Protein AF-A0A2D7IT44-F1 (afdb_monomer_lite)

Foldseek 3Di:
DPPDPPPPDPVVVVVVCVVVVVVVVVVVVVVVVVVVVLVVVCVPDPLLSVLLVLLVVLLCVLCVVVVVVLVVLLVVLVVCLVVLVLVVNVVSLVVLLVSLVVCLVVLVVSLVVVLVVLVVPPDDPVSSVSNNVSNVVSSVCSSVVSNVSSVVSSVVSVVPPDPVSVVVVVPDDPDD

Secondary structure (DSSP, 8-state):
--SS-----HHHHHHHHHHHHHHHHHHHHHHHHHHHHHHHHHHH-HHHHHHHHHHHHHHHHHHHHHHHHHHHHHHHHHHHHHHT-HHHHHHHHHHHHHHHHHHHHHHHHHHHHHHHHGGGS---HHHHHHHHHHHHHHHHHHHHHHHHHHHHHHHHHHHT--HHHHHHHTTS----

Radius of gyration: 22.36 Å; chains: 1; bounding box: 60×49×57 Å

pLDDT: mean 75.86, std 12.39, range [39.53, 93.12]

Sequence (176 aa):
MFLSKVHFKKDTLFELARIALPMVVSQGTFAVMIFTDRYFMSQIDSVHMAAALGGGVAAFFSFCFFTGLLSYANALTAQYLGAGELAKCSKVVTQGIVITIMCSPFLVIITYFVSGIFENVGHDPIQVELEKTYYIVLMLGVVITLTKTCLSSYFAGIEKIPRSQRKKLQVSPPNN

Structure (mmCIF, N/CA/C/O backbone):
data_AF-A0A2D7IT44-F1
#
_entry.id   AF-A0A2D7IT44-F1
#
loop_
_atom_site.group_PDB
_atom_site.id
_atom_site.type_symbol
_atom_site.label_atom_id
_atom_site.label_alt_id
_atom_site.label_comp_id
_atom_site.label_asym_id
_atom_site.label_entity_id
_atom_site.label_seq_id
_atom_site.pdbx_PDB_ins_code
_atom_site.Cartn_x
_atom_site.Cartn_y
_atom_site.Cartn_z
_atom_site.occupancy
_atom_site.B_iso_or_equiv
_atom_site.auth_seq_id
_atom_site.auth_comp_id
_atom_site.auth_asym_id
_atom_site.auth_atom_id
_atom_site.pdbx_PDB_model_num
ATOM 1 N N . MET A 1 1 ? -22.967 31.077 9.580 1.00 45.38 1 MET A N 1
ATOM 2 C CA . MET A 1 1 ? -23.393 30.524 10.887 1.00 45.38 1 MET A CA 1
ATOM 3 C C . MET A 1 1 ? -22.938 29.059 11.034 1.00 45.38 1 MET A C 1
ATOM 5 O O . MET A 1 1 ? -23.770 28.187 11.193 1.00 45.38 1 MET A O 1
ATOM 9 N N . PHE A 1 2 ? -21.629 28.765 10.948 1.00 46.41 2 PHE A N 1
ATOM 10 C CA . PHE A 1 2 ? -21.077 27.399 11.138 1.00 46.41 2 PHE A CA 1
ATOM 11 C C . PHE A 1 2 ? -19.654 27.367 11.750 1.00 46.41 2 PHE A C 1
ATOM 13 O O . PHE A 1 2 ? -19.115 26.295 11.989 1.00 46.41 2 PHE A O 1
ATOM 20 N N . LEU A 1 3 ? -19.047 28.523 12.060 1.00 51.56 3 LEU A N 1
ATOM 21 C CA . LEU A 1 3 ? -17.627 28.632 12.447 1.00 51.56 3 LEU A CA 1
ATOM 22 C C . LEU A 1 3 ? -17.398 29.228 13.853 1.00 51.56 3 LEU A C 1
ATOM 24 O O . LEU A 1 3 ? -16.418 29.926 14.069 1.00 51.56 3 LEU A O 1
ATOM 28 N N . SER A 1 4 ? -18.293 29.000 14.824 1.00 49.69 4 SER A N 1
ATOM 29 C CA . SER A 1 4 ? -18.199 29.655 16.153 1.00 49.69 4 SER A CA 1
ATOM 30 C C . SER A 1 4 ? -18.131 28.694 17.355 1.00 49.69 4 SER A C 1
ATOM 32 O O . SER A 1 4 ? -18.279 29.109 18.499 1.00 49.69 4 SER A O 1
ATOM 34 N N . LYS A 1 5 ? -17.874 27.394 17.146 1.00 52.91 5 LYS A N 1
ATOM 35 C CA . LYS A 1 5 ? -17.778 26.423 18.260 1.00 52.91 5 LYS A CA 1
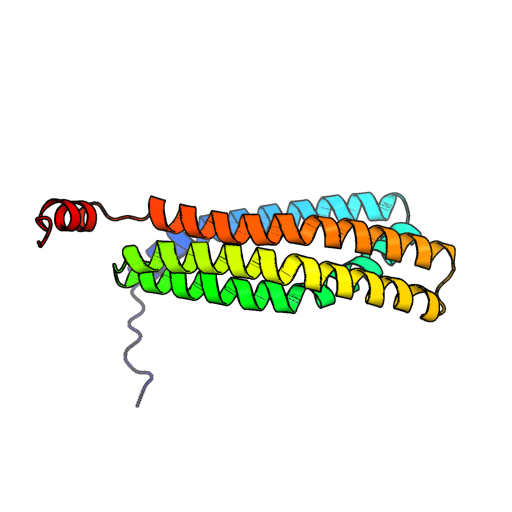ATOM 36 C C . LYS A 1 5 ? -16.572 25.480 18.210 1.00 52.91 5 LYS A C 1
ATOM 38 O O . LYS A 1 5 ? -16.645 24.372 18.726 1.00 52.91 5 LYS A O 1
ATOM 43 N N . VAL A 1 6 ? -15.434 25.920 17.675 1.00 61.56 6 VAL A N 1
ATOM 44 C CA . VAL A 1 6 ? -14.171 25.185 17.864 1.00 61.56 6 VAL A CA 1
ATOM 45 C C . VAL A 1 6 ? -13.464 25.736 19.105 1.00 61.56 6 VAL A C 1
ATOM 47 O O . VAL A 1 6 ? -12.571 26.571 19.015 1.00 61.56 6 VAL A O 1
ATOM 50 N N . HIS A 1 7 ? -13.894 25.300 20.292 1.00 59.66 7 HIS A N 1
ATOM 51 C CA . HIS A 1 7 ? -13.119 25.512 21.517 1.00 59.66 7 HIS A CA 1
ATOM 52 C C . HIS A 1 7 ? -11.949 24.519 21.521 1.00 59.66 7 HIS A C 1
ATOM 54 O O . HIS A 1 7 ? -12.070 23.403 22.023 1.00 59.66 7 HIS A O 1
ATOM 60 N N . PHE A 1 8 ? -10.821 24.911 20.926 1.00 60.03 8 PHE A N 1
ATOM 61 C CA . PHE A 1 8 ? -9.568 24.157 20.982 1.00 60.03 8 PHE A CA 1
ATOM 62 C C . PHE A 1 8 ? -9.032 24.177 22.424 1.00 60.03 8 PHE A C 1
ATOM 64 O O . PHE A 1 8 ? -8.340 25.106 22.841 1.00 60.03 8 PHE A O 1
ATOM 71 N N . LYS A 1 9 ? -9.382 23.167 23.229 1.00 72.94 9 LYS A N 1
ATOM 72 C CA . LYS A 1 9 ? -8.755 22.953 24.539 1.00 72.94 9 LYS A CA 1
ATOM 73 C C . LYS A 1 9 ? -7.324 22.460 24.321 1.00 72.94 9 LYS A C 1
ATOM 75 O O . LYS A 1 9 ? -7.098 21.527 23.552 1.00 72.94 9 LYS A O 1
ATOM 80 N N . LYS A 1 10 ? -6.359 23.066 25.023 1.00 72.69 10 LYS A N 1
ATOM 81 C CA . LYS A 1 10 ? -4.944 22.642 25.009 1.00 72.69 10 LYS A CA 1
ATOM 82 C C . LYS A 1 10 ? -4.788 21.157 25.367 1.00 72.69 10 LYS A C 1
ATOM 84 O O . LYS A 1 10 ? -3.923 20.490 24.811 1.00 72.69 10 LYS A O 1
ATOM 89 N N . ASP A 1 11 ? -5.686 20.638 26.202 1.00 76.25 11 ASP A N 1
ATOM 90 C CA . ASP A 1 11 ? -5.749 19.223 26.580 1.00 76.25 11 ASP A CA 1
ATOM 91 C C . ASP A 1 11 ? -6.017 18.311 25.374 1.00 76.25 11 ASP A C 1
ATOM 93 O O . ASP A 1 11 ? -5.333 17.308 25.193 1.00 76.25 11 ASP A O 1
ATOM 97 N N . THR A 1 12 ? -6.938 18.700 24.484 1.00 79.94 12 THR A N 1
ATOM 98 C CA . THR A 1 12 ? -7.246 17.952 23.256 1.00 79.94 12 THR A CA 1
ATOM 99 C C . THR A 1 12 ? -6.071 17.963 22.281 1.00 79.94 12 THR A C 1
ATOM 101 O O . THR A 1 12 ? -5.809 16.953 21.638 1.00 79.94 12 THR A O 1
ATOM 104 N N . LEU A 1 13 ? -5.323 19.070 22.190 1.00 84.38 13 LEU A N 1
ATOM 105 C CA . LEU A 1 13 ? -4.097 19.133 21.380 1.00 84.38 13 LEU A CA 1
ATOM 106 C C . LEU A 1 13 ? -3.010 18.204 21.917 1.00 84.38 13 LEU A C 1
ATOM 108 O O . LEU A 1 13 ? -2.372 17.506 21.134 1.00 84.38 13 LEU A O 1
ATOM 112 N N . PHE A 1 14 ? -2.814 18.173 23.236 1.00 86.50 14 PHE A N 1
ATOM 113 C CA . PHE A 1 14 ? -1.843 17.284 23.872 1.00 86.50 14 PHE A CA 1
ATOM 114 C C . PHE A 1 14 ? -2.218 15.808 23.712 1.00 86.50 14 PHE A C 1
ATOM 116 O O . PHE A 1 14 ? -1.353 14.975 23.442 1.00 86.50 14 PHE A O 1
ATOM 123 N N . GLU A 1 15 ? -3.503 15.478 23.831 1.00 81.12 15 GLU A N 1
ATOM 124 C CA . GLU A 1 15 ? -4.010 14.124 23.615 1.00 81.12 15 GLU A CA 1
ATOM 125 C C . GLU A 1 15 ? -3.855 13.691 22.148 1.00 81.12 15 GLU A C 1
ATOM 127 O O . GLU A 1 15 ? -3.374 12.590 21.870 1.00 81.12 15 GLU A O 1
ATOM 132 N N . LEU A 1 16 ? -4.146 14.590 21.201 1.00 84.69 16 LEU A N 1
ATOM 133 C CA . LEU A 1 16 ? -3.944 14.351 19.773 1.00 84.69 16 LEU A CA 1
ATOM 134 C C . LEU A 1 16 ? -2.457 14.172 19.439 1.00 84.69 16 LEU A C 1
ATOM 136 O O . LEU A 1 16 ? -2.096 13.230 18.738 1.00 84.69 16 LEU A O 1
ATOM 140 N N . ALA A 1 17 ? -1.585 15.024 19.989 1.00 86.69 17 ALA A N 1
ATOM 141 C CA . ALA A 1 17 ? -0.138 14.930 19.817 1.00 86.69 17 ALA A CA 1
ATOM 142 C C . ALA A 1 17 ? 0.416 13.612 20.372 1.00 86.69 17 ALA A C 1
ATOM 144 O O . ALA A 1 17 ? 1.272 12.994 19.744 1.00 86.69 17 ALA A O 1
ATOM 145 N N . ARG A 1 18 ? -0.114 13.128 21.503 1.00 86.88 18 ARG A N 1
ATOM 146 C CA . ARG A 1 18 ? 0.274 11.842 22.099 1.00 86.88 18 ARG A CA 1
ATOM 147 C C . ARG A 1 18 ? -0.054 10.645 21.201 1.00 86.88 18 ARG A C 1
ATOM 149 O O . ARG A 1 18 ? 0.691 9.670 21.211 1.00 86.88 18 ARG A O 1
ATOM 156 N N . ILE A 1 19 ? -1.138 10.714 20.426 1.00 85.25 19 ILE A N 1
ATOM 157 C CA . ILE A 1 19 ? -1.533 9.663 19.472 1.00 85.25 19 ILE A CA 1
ATOM 158 C C . ILE A 1 19 ? -0.800 9.830 18.131 1.00 85.25 19 ILE A C 1
ATOM 160 O O . ILE A 1 19 ? -0.417 8.842 17.508 1.00 85.25 19 ILE A O 1
ATOM 164 N N . ALA A 1 20 ? -0.580 11.069 17.688 1.00 86.19 20 ALA A N 1
ATOM 165 C CA . ALA A 1 20 ? 0.052 11.372 16.408 1.00 86.19 20 ALA A CA 1
ATOM 166 C C . ALA A 1 20 ? 1.574 11.156 16.422 1.00 86.19 20 ALA A C 1
ATOM 168 O O . ALA A 1 20 ? 2.116 10.663 15.439 1.00 86.19 20 ALA A O 1
ATOM 169 N N . LEU A 1 21 ? 2.267 11.460 17.526 1.00 88.81 21 LEU A N 1
ATOM 170 C CA . LEU A 1 21 ? 3.723 11.297 17.656 1.00 88.81 21 LEU A CA 1
ATOM 171 C C . LEU A 1 21 ? 4.241 9.910 17.240 1.00 88.81 21 LEU A C 1
ATOM 173 O O . LEU A 1 21 ? 5.119 9.854 16.379 1.00 88.81 21 LEU A O 1
ATOM 177 N N . PRO A 1 22 ? 3.719 8.786 17.770 1.00 88.38 22 PRO A N 1
ATOM 178 C CA . PRO A 1 22 ? 4.188 7.465 17.356 1.00 88.38 22 PRO A CA 1
ATOM 179 C C . PRO A 1 22 ? 3.895 7.170 15.877 1.00 88.38 22 PRO A C 1
ATOM 181 O O . PRO A 1 22 ? 4.693 6.506 15.218 1.00 88.38 22 PRO A O 1
ATOM 184 N N . MET A 1 23 ? 2.796 7.701 15.326 1.00 87.12 23 MET A N 1
ATOM 185 C CA . MET A 1 23 ? 2.475 7.562 13.902 1.00 87.12 23 MET A CA 1
ATOM 186 C C . MET A 1 23 ? 3.472 8.333 13.023 1.00 87.12 23 MET A C 1
ATOM 188 O O . MET A 1 23 ? 3.940 7.796 12.022 1.00 87.12 23 MET A O 1
ATOM 192 N N . VAL A 1 24 ? 3.838 9.559 13.415 1.00 90.38 24 VAL A N 1
ATOM 193 C CA . VAL A 1 24 ? 4.824 10.390 12.705 1.00 90.38 24 VAL A CA 1
ATOM 194 C C . VAL A 1 24 ? 6.195 9.726 12.713 1.00 90.38 24 VAL A C 1
ATOM 196 O O . VAL A 1 24 ? 6.822 9.628 11.663 1.00 90.38 24 VAL A O 1
ATOM 199 N N . VAL A 1 25 ? 6.642 9.220 13.866 1.00 93.00 25 VAL A N 1
ATOM 200 C CA . VAL A 1 25 ? 7.921 8.500 13.965 1.00 93.00 25 VAL A CA 1
ATOM 201 C C . VAL A 1 25 ? 7.904 7.260 13.071 1.00 93.00 25 VAL A C 1
ATOM 203 O O . VAL A 1 25 ? 8.828 7.069 12.288 1.00 93.00 25 VAL A O 1
ATOM 206 N N . SER A 1 26 ? 6.831 6.464 13.114 1.00 88.31 26 SER A N 1
ATOM 207 C CA . SER A 1 26 ? 6.697 5.263 12.281 1.00 88.31 26 SER A CA 1
ATOM 208 C C . SER A 1 26 ? 6.759 5.569 10.779 1.00 88.31 26 SER A C 1
ATOM 210 O O . SER A 1 26 ? 7.498 4.896 10.058 1.00 88.31 26 SER A O 1
ATOM 212 N N . GLN A 1 27 ? 6.041 6.593 10.305 1.00 88.00 27 GLN A N 1
ATOM 213 C CA . GLN A 1 27 ? 6.079 6.988 8.892 1.00 88.00 27 GLN A CA 1
ATOM 214 C C . GLN A 1 27 ? 7.414 7.634 8.502 1.00 88.00 27 GLN A C 1
ATOM 216 O O . GLN A 1 27 ? 7.904 7.420 7.395 1.00 88.00 27 GLN A O 1
ATOM 221 N N . GLY A 1 28 ? 8.045 8.368 9.422 1.00 91.31 28 GLY A N 1
ATOM 222 C CA . GLY A 1 28 ? 9.380 8.929 9.233 1.00 91.31 28 GLY A CA 1
ATOM 223 C C . GLY A 1 28 ? 10.439 7.845 9.038 1.00 91.31 28 GLY A C 1
ATOM 224 O O . GLY A 1 28 ? 11.210 7.906 8.085 1.00 91.31 28 GLY A O 1
ATOM 225 N N . THR A 1 29 ? 10.444 6.805 9.876 1.00 93.12 29 THR A N 1
ATOM 226 C CA . THR A 1 29 ? 11.355 5.660 9.716 1.00 93.12 29 THR A CA 1
ATOM 227 C C . THR A 1 29 ? 11.125 4.931 8.392 1.00 93.12 29 THR A C 1
ATOM 229 O O . THR A 1 29 ? 12.091 4.560 7.727 1.00 93.12 29 THR A O 1
ATOM 232 N N . PHE A 1 30 ? 9.866 4.760 7.977 1.00 87.25 30 PHE A N 1
ATOM 233 C CA . PHE A 1 30 ? 9.545 4.164 6.679 1.00 87.25 30 PHE A CA 1
ATOM 234 C C . PHE A 1 30 ? 10.088 5.001 5.509 1.00 87.25 30 PHE A C 1
ATOM 236 O O . PHE A 1 30 ? 10.690 4.453 4.588 1.00 87.25 30 PHE A O 1
ATOM 243 N N . ALA A 1 31 ? 9.959 6.329 5.570 1.00 88.62 31 ALA A N 1
ATOM 244 C CA . ALA A 1 31 ? 10.520 7.222 4.559 1.00 88.62 31 ALA A CA 1
ATOM 245 C C . ALA A 1 31 ? 12.056 7.145 4.499 1.00 88.62 31 ALA A C 1
ATOM 247 O O . ALA A 1 31 ? 12.618 7.060 3.408 1.00 88.62 31 ALA A O 1
ATOM 248 N N . VAL A 1 32 ? 12.734 7.120 5.654 1.00 93.12 32 VAL A N 1
ATOM 249 C CA . VAL A 1 32 ? 14.200 6.982 5.725 1.00 93.12 32 VAL A CA 1
ATOM 250 C C . VAL A 1 32 ? 14.660 5.652 5.126 1.00 93.12 32 VAL A C 1
ATOM 252 O O . VAL A 1 32 ? 15.611 5.643 4.355 1.00 93.12 32 VAL A O 1
ATOM 255 N N . MET A 1 33 ? 13.963 4.546 5.406 1.00 92.12 33 MET A N 1
ATOM 256 C CA . MET A 1 33 ? 14.264 3.230 4.827 1.00 92.12 33 MET A CA 1
ATOM 257 C C . MET A 1 33 ? 14.250 3.262 3.294 1.00 92.12 33 MET A C 1
ATOM 259 O O . MET A 1 33 ? 15.228 2.861 2.664 1.00 92.12 33 MET A O 1
ATOM 263 N N . ILE A 1 34 ? 13.164 3.769 2.700 1.00 87.50 34 ILE A N 1
ATOM 264 C CA . ILE A 1 34 ? 13.024 3.865 1.239 1.00 87.50 34 ILE A CA 1
ATOM 265 C C . ILE A 1 34 ? 14.078 4.808 0.650 1.00 87.50 34 ILE A C 1
ATOM 267 O O . ILE A 1 34 ? 14.654 4.519 -0.397 1.00 87.50 34 ILE A O 1
ATOM 271 N N . PHE A 1 35 ? 14.353 5.930 1.320 1.00 87.25 35 PHE A N 1
ATOM 272 C CA . PHE A 1 35 ? 15.365 6.883 0.877 1.00 87.25 35 PHE A CA 1
ATOM 273 C C . PHE A 1 35 ? 16.764 6.262 0.854 1.00 87.25 35 PHE A C 1
ATOM 275 O O . PHE A 1 35 ? 17.474 6.398 -0.138 1.00 87.25 35 PHE A O 1
ATOM 282 N N . THR A 1 36 ? 17.157 5.566 1.921 1.00 88.75 36 THR A N 1
ATOM 283 C CA . THR A 1 36 ? 18.467 4.919 2.006 1.00 88.75 36 THR A CA 1
ATOM 284 C C . THR A 1 36 ? 18.622 3.837 0.941 1.00 88.75 36 THR A C 1
ATOM 286 O O . THR A 1 36 ? 19.635 3.838 0.246 1.00 88.75 36 THR A O 1
ATOM 289 N N . ASP A 1 37 ? 17.617 2.977 0.751 1.00 83.44 37 ASP A N 1
ATOM 290 C CA . ASP A 1 37 ? 17.615 1.961 -0.312 1.00 83.44 37 ASP A CA 1
ATOM 291 C C . ASP A 1 37 ? 17.830 2.600 -1.694 1.00 83.44 37 ASP A C 1
ATOM 293 O O . ASP A 1 37 ? 18.729 2.221 -2.448 1.00 83.44 37 ASP A O 1
ATOM 297 N N . ARG A 1 38 ? 17.089 3.679 -1.980 1.00 79.56 38 ARG A N 1
ATOM 298 C CA . ARG A 1 38 ? 17.200 4.392 -3.255 1.00 79.56 38 ARG A CA 1
ATOM 299 C C . ARG A 1 38 ? 18.534 5.106 -3.440 1.00 79.56 38 ARG A C 1
ATOM 301 O O . ARG A 1 38 ? 19.058 5.133 -4.551 1.00 79.56 38 ARG A O 1
ATOM 308 N N . TYR A 1 39 ? 19.086 5.664 -2.367 1.00 84.69 39 TYR A N 1
ATOM 309 C CA . TYR A 1 39 ? 20.387 6.322 -2.381 1.00 84.69 39 TYR A CA 1
ATOM 310 C C . TYR A 1 39 ? 21.498 5.330 -2.742 1.00 84.69 39 TYR A C 1
ATOM 312 O O . TYR A 1 39 ? 22.262 5.587 -3.671 1.00 84.69 39 TYR A O 1
ATOM 320 N N . PHE A 1 40 ? 21.540 4.160 -2.097 1.00 83.81 40 PHE A N 1
ATOM 321 C CA . PHE A 1 40 ? 22.501 3.109 -2.447 1.00 83.81 40 PHE A CA 1
ATOM 322 C C . PHE A 1 40 ? 22.303 2.601 -3.875 1.00 83.81 40 PHE A C 1
ATOM 324 O O . PHE A 1 40 ? 23.280 2.454 -4.606 1.00 83.81 40 PHE A O 1
ATOM 331 N N . MET A 1 41 ? 21.056 2.404 -4.306 1.00 78.38 41 MET A N 1
ATOM 332 C CA . MET A 1 41 ? 20.767 1.954 -5.664 1.00 78.38 41 MET A CA 1
ATOM 333 C C . MET A 1 41 ? 21.249 2.960 -6.727 1.00 78.38 41 MET A C 1
ATOM 335 O O . MET A 1 41 ? 21.804 2.560 -7.749 1.00 78.38 41 MET A O 1
ATOM 339 N N . SER A 1 42 ? 21.120 4.267 -6.460 1.00 79.81 42 SER A N 1
ATOM 340 C CA . SER A 1 42 ? 21.597 5.320 -7.371 1.00 79.81 42 SER A CA 1
ATOM 341 C C . SER A 1 42 ? 23.107 5.406 -7.533 1.00 79.81 42 SER A C 1
ATOM 343 O O . SER A 1 42 ? 23.574 5.890 -8.560 1.00 79.81 42 SER A O 1
ATOM 345 N N . GLN A 1 43 ? 23.860 4.900 -6.560 1.00 76.50 43 GLN A N 1
ATOM 346 C CA . GLN A 1 43 ? 25.319 4.891 -6.602 1.00 76.50 43 GLN A CA 1
ATOM 347 C C . GLN A 1 43 ? 25.878 3.696 -7.390 1.00 76.50 43 GLN A C 1
ATOM 349 O O . GLN A 1 43 ? 27.047 3.725 -7.765 1.00 76.50 43 GLN A O 1
ATOM 354 N N . ILE A 1 44 ? 25.075 2.650 -7.622 1.00 72.38 44 ILE A N 1
ATOM 355 C CA . ILE A 1 44 ? 25.518 1.412 -8.282 1.00 72.38 44 ILE A CA 1
ATOM 356 C C . ILE A 1 44 ? 25.270 1.470 -9.791 1.00 72.38 44 ILE A C 1
ATOM 358 O O . ILE A 1 44 ? 26.183 1.172 -10.555 1.00 72.38 44 ILE A O 1
ATOM 362 N N . ASP A 1 45 ? 24.069 1.862 -10.229 1.00 71.00 45 ASP A N 1
ATOM 363 C CA . ASP A 1 45 ? 23.773 1.995 -11.659 1.00 71.00 45 ASP A CA 1
ATOM 364 C C . ASP A 1 45 ? 22.612 2.969 -11.934 1.00 71.00 45 ASP A C 1
ATOM 366 O O . ASP A 1 45 ? 21.473 2.790 -11.486 1.00 71.00 45 ASP A O 1
ATOM 370 N N . SER A 1 46 ? 22.903 4.009 -12.716 1.00 69.81 46 SER A N 1
ATOM 371 C CA . SER A 1 46 ? 21.925 5.018 -13.138 1.00 69.81 46 SER A CA 1
ATOM 372 C C . SER A 1 46 ? 20.853 4.462 -14.086 1.00 69.81 46 SER A C 1
ATOM 374 O O . SER A 1 46 ? 19.715 4.942 -14.065 1.00 69.81 46 SER A O 1
ATOM 376 N N . VAL A 1 47 ? 21.172 3.418 -14.862 1.00 70.38 47 VAL A N 1
ATOM 377 C CA . VAL A 1 47 ? 20.237 2.796 -15.815 1.00 70.38 47 VAL A CA 1
ATOM 378 C C . VAL A 1 47 ? 19.171 2.004 -15.063 1.00 70.38 47 VAL A C 1
ATOM 380 O O . VAL A 1 47 ? 17.974 2.164 -15.313 1.00 70.38 47 VAL A O 1
ATOM 383 N N . HIS A 1 48 ? 19.581 1.226 -14.057 1.00 72.12 48 HIS A N 1
ATOM 384 C CA . HIS A 1 48 ? 18.651 0.525 -13.173 1.00 72.12 48 HIS A CA 1
ATOM 385 C C . HIS A 1 48 ? 17.754 1.499 -12.398 1.00 72.12 48 HIS A C 1
ATOM 387 O O . HIS A 1 48 ? 16.570 1.227 -12.203 1.00 72.12 48 HIS A O 1
ATOM 393 N N . MET A 1 49 ? 18.279 2.658 -11.989 1.00 74.06 49 MET A N 1
ATOM 394 C CA . MET A 1 49 ? 17.498 3.691 -11.305 1.00 74.06 49 MET A CA 1
ATOM 395 C C . MET A 1 49 ? 16.378 4.278 -12.165 1.00 74.06 49 MET A C 1
ATOM 397 O O . MET A 1 49 ? 15.255 4.426 -11.668 1.00 74.06 49 MET A O 1
ATOM 401 N N . ALA A 1 50 ? 16.683 4.614 -13.423 1.00 73.69 50 ALA A N 1
ATOM 402 C CA . ALA A 1 50 ? 15.709 5.129 -14.381 1.00 73.69 50 ALA A CA 1
ATOM 403 C C . ALA A 1 50 ? 14.620 4.084 -14.664 1.00 73.69 50 ALA A C 1
ATOM 405 O O . ALA A 1 50 ? 13.430 4.389 -14.548 1.00 73.69 50 ALA A O 1
ATOM 406 N N . ALA A 1 51 ? 15.026 2.832 -14.894 1.00 76.31 51 ALA A N 1
ATOM 407 C CA . ALA A 1 51 ? 14.104 1.724 -15.113 1.00 76.31 51 ALA A CA 1
ATOM 408 C C . ALA A 1 51 ? 13.207 1.439 -13.891 1.00 76.31 51 ALA A C 1
ATOM 410 O O . ALA A 1 51 ? 11.997 1.249 -14.014 1.00 76.31 51 ALA A O 1
ATOM 411 N N . ALA A 1 52 ? 13.761 1.486 -12.677 1.00 74.44 52 ALA A N 1
ATOM 412 C CA . ALA A 1 52 ? 12.989 1.318 -11.447 1.00 74.44 52 ALA A CA 1
ATOM 413 C C . ALA A 1 52 ? 11.969 2.449 -11.228 1.00 74.44 52 ALA A C 1
ATOM 415 O O . ALA A 1 52 ? 10.954 2.258 -10.556 1.00 74.44 52 ALA A O 1
ATOM 416 N N . LEU A 1 53 ? 12.231 3.649 -11.753 1.00 78.50 53 LEU A N 1
ATOM 417 C CA . LEU A 1 53 ? 11.301 4.775 -11.679 1.00 78.50 53 LEU A CA 1
ATOM 418 C C . LEU A 1 53 ? 10.147 4.595 -12.679 1.00 78.50 53 LEU A C 1
ATOM 420 O O . LEU A 1 53 ? 8.991 4.706 -12.275 1.00 78.50 53 LEU A O 1
ATOM 424 N N . GLY A 1 54 ? 10.445 4.221 -13.929 1.00 79.69 54 GLY A N 1
ATOM 425 C CA . GLY A 1 54 ? 9.439 3.917 -14.956 1.00 79.69 54 GLY A CA 1
ATOM 426 C C . GLY A 1 54 ? 8.533 2.740 -14.576 1.00 79.69 54 GLY A C 1
ATOM 427 O O . GLY A 1 54 ? 7.313 2.895 -14.471 1.00 79.69 54 GLY A O 1
ATOM 428 N N . GLY A 1 55 ? 9.130 1.586 -14.260 1.00 80.75 55 GLY A N 1
ATOM 429 C CA . GLY A 1 55 ? 8.399 0.395 -13.810 1.00 80.75 55 GLY A CA 1
ATOM 430 C C . GLY A 1 55 ? 7.631 0.626 -12.503 1.00 80.75 55 GLY A C 1
ATOM 431 O O . GLY A 1 55 ? 6.496 0.169 -12.353 1.00 80.75 55 GLY A O 1
ATOM 432 N N . GLY A 1 56 ? 8.204 1.401 -11.575 1.00 81.88 56 GLY A N 1
ATOM 433 C CA . GLY A 1 56 ? 7.572 1.758 -10.305 1.00 81.88 56 GLY A CA 1
ATOM 434 C C . GLY A 1 56 ? 6.328 2.633 -10.465 1.00 81.88 56 GLY A C 1
ATOM 435 O O . GLY A 1 56 ? 5.302 2.353 -9.845 1.00 81.88 56 GLY A O 1
ATOM 436 N N . VAL A 1 57 ? 6.380 3.660 -11.317 1.00 84.00 57 VAL A N 1
ATOM 437 C CA . VAL A 1 57 ? 5.222 4.526 -11.600 1.00 84.00 57 VAL A CA 1
ATOM 438 C C . VAL A 1 57 ? 4.118 3.744 -12.311 1.00 84.00 57 VAL A C 1
ATOM 440 O O . VAL A 1 57 ? 2.953 3.862 -11.928 1.00 84.00 57 VAL A O 1
ATOM 443 N N . ALA A 1 58 ? 4.466 2.897 -13.283 1.00 85.31 58 ALA A N 1
ATOM 444 C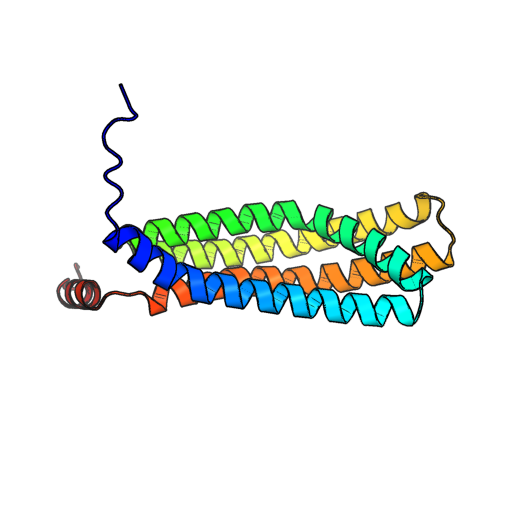 CA . ALA A 1 58 ? 3.497 2.040 -13.964 1.00 85.31 58 ALA A CA 1
ATOM 445 C C . ALA A 1 58 ? 2.821 1.052 -12.999 1.00 85.31 58 ALA A C 1
ATOM 447 O O . ALA A 1 58 ? 1.600 0.867 -13.049 1.00 85.31 58 ALA A O 1
ATOM 448 N N . ALA A 1 59 ? 3.590 0.458 -12.078 1.00 85.00 59 ALA A N 1
ATOM 449 C CA . ALA A 1 59 ? 3.054 -0.389 -11.016 1.00 85.00 59 ALA A CA 1
ATOM 450 C C . ALA A 1 59 ? 2.090 0.408 -10.132 1.00 85.00 59 ALA A C 1
ATOM 452 O O . ALA A 1 59 ? 0.941 -0.000 -9.962 1.00 85.00 59 ALA A O 1
ATOM 453 N N . PHE A 1 60 ? 2.512 1.581 -9.649 1.00 84.12 60 PHE A N 1
ATOM 454 C CA . PHE A 1 60 ? 1.687 2.450 -8.809 1.00 84.12 60 PHE A CA 1
ATOM 455 C C . PHE A 1 60 ? 0.369 2.813 -9.484 1.00 84.12 60 PHE A C 1
ATOM 457 O O . PHE A 1 60 ? -0.689 2.686 -8.875 1.00 84.12 60 PHE A O 1
ATOM 464 N N . PHE A 1 61 ? 0.410 3.192 -10.759 1.00 87.38 61 PHE A N 1
ATOM 465 C CA . PHE A 1 61 ? -0.785 3.488 -11.538 1.00 87.38 61 PHE A CA 1
ATOM 466 C C . PHE A 1 61 ? -1.718 2.273 -11.648 1.00 87.38 61 PHE A C 1
ATOM 468 O O . PHE A 1 61 ? -2.927 2.400 -11.456 1.00 87.38 61 PHE A O 1
ATOM 475 N N . SER A 1 62 ? -1.149 1.085 -11.872 1.00 86.38 62 SER A N 1
ATOM 476 C CA . SER A 1 62 ? -1.898 -0.168 -12.026 1.00 86.38 62 SER A CA 1
ATOM 477 C C . SER A 1 62 ? -2.618 -0.590 -10.741 1.00 86.38 62 SER A C 1
ATOM 479 O O . SER A 1 62 ? -3.771 -1.017 -10.793 1.00 86.38 62 SER A O 1
ATOM 481 N N . PHE A 1 63 ? -1.967 -0.474 -9.576 1.00 84.12 63 PHE A N 1
ATOM 482 C CA . PHE A 1 63 ? -2.554 -0.927 -8.312 1.00 84.12 63 PHE A CA 1
ATOM 483 C C . PHE A 1 63 ? -3.289 0.170 -7.520 1.00 84.12 63 PHE A C 1
ATOM 485 O O . PHE A 1 63 ? -4.070 -0.161 -6.626 1.00 84.12 63 PHE A O 1
ATOM 492 N N . CYS A 1 64 ? -3.085 1.461 -7.824 1.00 88.75 64 CYS A N 1
ATOM 493 C CA . CYS A 1 64 ? -3.647 2.586 -7.059 1.00 88.75 64 CYS A CA 1
ATOM 494 C C . CYS A 1 64 ? -5.171 2.495 -6.900 1.00 88.75 64 CYS A C 1
ATOM 496 O O . CYS A 1 64 ? -5.690 2.694 -5.801 1.00 88.75 64 CYS A O 1
ATOM 498 N N . PHE A 1 65 ? -5.884 2.116 -7.964 1.00 85.81 65 PHE A N 1
ATOM 499 C CA . PHE A 1 65 ? -7.334 1.924 -7.919 1.00 85.81 65 PHE A CA 1
ATOM 500 C C . PHE A 1 65 ? -7.752 0.882 -6.867 1.00 85.81 65 PHE A C 1
ATOM 502 O O . PHE A 1 65 ? -8.641 1.135 -6.053 1.00 85.81 65 PHE A O 1
ATOM 509 N N . PHE A 1 66 ? -7.066 -0.264 -6.828 1.00 85.38 66 PHE A N 1
ATOM 510 C CA . PHE A 1 66 ? -7.335 -1.338 -5.865 1.00 85.38 66 PHE A CA 1
ATOM 511 C C . PHE A 1 66 ? -6.999 -0.924 -4.437 1.00 85.38 66 PHE A C 1
ATOM 513 O O . PHE A 1 66 ? -7.765 -1.199 -3.513 1.00 85.38 66 PHE A O 1
ATOM 520 N N . THR A 1 67 ? -5.893 -0.205 -4.254 1.00 84.12 67 THR A N 1
ATOM 521 C CA . THR A 1 67 ? -5.532 0.369 -2.955 1.00 84.12 67 THR A CA 1
ATOM 522 C C . THR A 1 67 ? -6.584 1.368 -2.473 1.00 84.12 67 THR A C 1
ATOM 524 O O . THR A 1 67 ? -6.952 1.345 -1.300 1.00 84.12 67 THR A O 1
ATOM 527 N N . GLY A 1 68 ? -7.126 2.204 -3.363 1.00 83.75 68 GLY A N 1
ATOM 528 C CA . GLY A 1 68 ? -8.229 3.114 -3.050 1.00 83.75 68 GLY A CA 1
ATOM 529 C C . GLY A 1 68 ? -9.499 2.372 -2.626 1.00 83.75 68 GLY A C 1
ATOM 530 O O . GLY A 1 68 ? -10.096 2.703 -1.600 1.00 83.75 68 GLY A O 1
ATOM 531 N N . LEU A 1 69 ? -9.868 1.318 -3.359 1.00 84.00 69 LEU A N 1
ATOM 532 C CA . LEU A 1 69 ? -11.020 0.473 -3.039 1.00 84.00 69 LEU A CA 1
ATOM 533 C C . LEU A 1 69 ? -10.883 -0.191 -1.657 1.00 84.00 69 LEU A C 1
ATOM 535 O O . LEU A 1 69 ? -11.815 -0.162 -0.853 1.00 84.00 69 LEU A O 1
ATOM 539 N N . LEU A 1 70 ? -9.709 -0.742 -1.342 1.00 81.19 70 LEU A N 1
ATOM 540 C CA . LEU A 1 70 ? -9.449 -1.374 -0.044 1.00 81.19 70 LEU A CA 1
ATOM 541 C C . LEU A 1 70 ? -9.352 -0.365 1.105 1.00 81.19 70 LEU A C 1
ATOM 543 O O . LEU A 1 70 ? -9.796 -0.652 2.218 1.00 81.19 70 LEU A O 1
ATOM 547 N N . SER A 1 71 ? -8.850 0.843 0.841 1.00 82.94 71 SER A N 1
ATOM 548 C CA . SER A 1 71 ? -8.852 1.940 1.815 1.00 82.94 71 SER A CA 1
ATOM 549 C C . SER A 1 71 ? -10.274 2.290 2.279 1.00 82.94 71 SER A C 1
ATOM 551 O O . SER A 1 71 ? -10.501 2.546 3.464 1.00 82.94 71 SER A O 1
ATOM 553 N N . TYR A 1 72 ? -11.264 2.202 1.385 1.00 81.81 72 TYR A N 1
ATOM 554 C CA . TYR A 1 72 ? -12.669 2.406 1.743 1.00 81.81 72 TYR A CA 1
ATOM 555 C C . TYR A 1 72 ? -13.199 1.331 2.708 1.00 81.81 72 TYR A C 1
ATOM 557 O O . TYR A 1 72 ? -13.852 1.658 3.701 1.00 81.81 72 TYR A O 1
ATOM 565 N N . ALA A 1 73 ? -12.861 0.055 2.483 1.00 76.62 73 ALA A N 1
ATOM 566 C CA . ALA A 1 73 ? -13.211 -1.032 3.405 1.00 76.62 73 ALA A CA 1
ATOM 567 C C . ALA A 1 73 ? -12.588 -0.824 4.802 1.00 76.62 73 ALA A C 1
ATOM 569 O O . ALA A 1 73 ? -13.237 -1.056 5.828 1.00 76.62 73 ALA A O 1
ATOM 570 N N . ASN A 1 74 ? -11.359 -0.304 4.858 1.00 77.25 74 ASN A N 1
ATOM 571 C CA . ASN A 1 74 ? -10.711 0.076 6.114 1.00 77.25 74 ASN A CA 1
ATOM 572 C C . ASN A 1 74 ? -11.427 1.226 6.827 1.00 77.25 74 ASN A C 1
ATOM 574 O O . ASN A 1 74 ? -11.641 1.153 8.039 1.00 77.25 74 ASN A O 1
ATOM 578 N N . ALA A 1 75 ? -11.835 2.263 6.092 1.00 81.19 75 ALA A N 1
ATOM 579 C CA . ALA A 1 75 ? -12.586 3.382 6.654 1.00 81.19 75 ALA A CA 1
ATOM 580 C C . ALA A 1 75 ? -13.921 2.919 7.261 1.00 81.19 75 ALA A C 1
ATOM 582 O O . ALA A 1 75 ? -14.235 3.279 8.396 1.00 81.19 75 ALA A O 1
ATOM 583 N N . LEU A 1 76 ? -14.667 2.062 6.557 1.00 78.75 76 LEU A N 1
ATOM 584 C CA . LEU A 1 76 ? -15.900 1.459 7.075 1.00 78.75 76 LEU A CA 1
ATOM 585 C C . LEU A 1 76 ? -15.646 0.621 8.333 1.00 78.75 76 LEU A C 1
ATOM 587 O O . LEU A 1 76 ? -16.379 0.739 9.312 1.00 78.75 76 LEU A O 1
ATOM 591 N N . THR A 1 77 ? -14.578 -0.181 8.352 1.00 73.31 77 THR A N 1
ATOM 592 C CA . THR A 1 77 ? -14.203 -0.979 9.533 1.00 73.31 77 THR A CA 1
ATOM 593 C C . THR A 1 77 ? -13.923 -0.087 10.746 1.00 73.31 77 THR A C 1
ATOM 595 O O . THR A 1 77 ? -14.393 -0.371 11.848 1.00 73.31 77 THR A O 1
ATOM 598 N N . ALA A 1 78 ? -13.215 1.030 10.550 1.00 73.94 78 ALA A N 1
ATOM 599 C CA . ALA A 1 78 ? -12.958 2.004 11.609 1.00 73.94 78 ALA A CA 1
ATOM 600 C C . ALA A 1 78 ? -14.247 2.688 12.103 1.00 73.94 78 ALA A C 1
ATOM 602 O O . ALA A 1 78 ? -14.410 2.897 13.307 1.00 73.94 78 ALA A O 1
ATOM 603 N N . GLN A 1 79 ? -15.184 2.994 11.200 1.00 80.81 79 GLN A N 1
ATOM 604 C CA . GLN A 1 79 ? -16.487 3.564 11.557 1.00 80.81 79 GLN A CA 1
ATOM 605 C C . GLN A 1 79 ? -17.337 2.586 12.377 1.00 80.81 79 GLN A C 1
ATOM 607 O O . GLN A 1 79 ? -17.850 2.965 13.430 1.00 80.81 79 GLN A O 1
ATOM 612 N N . TYR A 1 80 ? -17.436 1.318 11.960 1.00 77.81 80 TYR A N 1
ATOM 613 C CA . TYR A 1 80 ? -18.163 0.290 12.715 1.00 77.81 80 TYR A CA 1
ATOM 614 C C . TYR A 1 80 ? -17.535 0.023 14.087 1.00 77.81 80 TYR A C 1
ATOM 616 O O . TYR A 1 80 ? -18.259 -0.182 15.066 1.00 77.81 80 TYR A O 1
ATOM 624 N N . LEU A 1 81 ? -16.203 0.099 14.187 1.00 73.00 81 LEU A N 1
ATOM 625 C CA . LEU A 1 81 ? -15.492 0.010 15.461 1.00 73.00 81 LEU A CA 1
ATOM 626 C C . LEU A 1 81 ? -15.872 1.170 16.395 1.00 73.00 81 LEU A C 1
ATOM 628 O O . LEU A 1 81 ? -16.154 0.939 17.570 1.00 73.00 81 LEU A O 1
ATOM 632 N N . GLY A 1 82 ? -15.931 2.401 15.875 1.00 72.56 82 GLY A N 1
ATOM 633 C CA . GLY A 1 82 ? -16.369 3.582 16.627 1.00 72.56 82 GLY A CA 1
ATOM 634 C C . GLY A 1 82 ? -17.843 3.534 17.050 1.00 72.56 82 GLY A C 1
ATOM 635 O O . GLY A 1 82 ? -18.182 4.003 18.134 1.00 72.56 82 GLY A O 1
ATOM 636 N N . ALA A 1 83 ? -18.705 2.914 16.239 1.00 78.06 83 ALA A N 1
ATOM 637 C CA . ALA A 1 83 ? -20.127 2.719 16.531 1.00 78.06 83 ALA A CA 1
ATOM 638 C C . ALA A 1 83 ? -20.413 1.556 17.509 1.00 78.06 83 ALA A C 1
ATOM 640 O O . ALA A 1 83 ? -21.544 1.399 17.965 1.00 78.06 83 ALA A O 1
ATOM 641 N N . GLY A 1 84 ? -19.410 0.734 17.845 1.00 71.25 84 GLY A N 1
ATOM 642 C CA . GLY A 1 84 ? -19.562 -0.427 18.730 1.00 71.25 84 GLY A CA 1
ATOM 643 C C . GLY A 1 84 ? -20.203 -1.658 18.073 1.00 71.25 84 GLY A C 1
ATOM 644 O O . GLY A 1 84 ? -20.489 -2.638 18.761 1.00 71.25 84 GLY A O 1
ATOM 645 N N . GLU A 1 85 ? -20.398 -1.657 16.752 1.00 75.94 85 GLU A N 1
ATOM 646 C CA . GLU A 1 85 ? -21.013 -2.757 15.998 1.00 75.94 85 GLU A CA 1
ATOM 647 C C . GLU A 1 85 ? -19.968 -3.794 15.538 1.00 75.94 85 GLU A C 1
ATOM 649 O O . GLU A 1 85 ? -19.752 -4.026 14.347 1.00 75.94 85 GLU A O 1
ATOM 654 N N . LEU A 1 86 ? -19.321 -4.463 16.497 1.00 69.12 86 LEU A N 1
ATOM 655 C CA . LEU A 1 86 ? -18.201 -5.389 16.244 1.00 69.12 86 LEU A CA 1
ATOM 656 C C . LEU A 1 86 ? -18.551 -6.553 15.297 1.00 69.12 86 LEU A C 1
ATOM 658 O O . LEU A 1 86 ? -17.700 -7.014 14.535 1.00 69.12 86 LEU A O 1
ATOM 662 N N . ALA A 1 87 ? -19.812 -6.998 15.301 1.00 74.06 87 ALA A N 1
ATOM 663 C CA . ALA A 1 87 ? -20.295 -8.048 14.403 1.00 74.06 87 ALA A CA 1
ATOM 664 C C . ALA A 1 87 ? -20.203 -7.646 12.920 1.00 74.06 87 ALA A C 1
ATOM 666 O O . ALA A 1 87 ? -20.020 -8.506 12.058 1.00 74.06 87 ALA A O 1
ATOM 667 N N . LYS A 1 88 ? -20.304 -6.345 12.608 1.00 72.94 88 LYS A N 1
ATOM 668 C CA . LYS A 1 88 ? -20.152 -5.834 11.240 1.00 72.94 88 LYS A CA 1
ATOM 669 C C . LYS A 1 88 ? -18.680 -5.656 10.866 1.00 72.94 88 LYS A C 1
ATOM 671 O O . LYS A 1 88 ? -18.338 -5.930 9.722 1.00 72.94 88 LYS A O 1
ATOM 676 N N . CYS A 1 89 ? -17.792 -5.339 11.816 1.00 70.12 89 CYS A N 1
ATOM 677 C CA . CYS A 1 89 ? -16.346 -5.245 11.559 1.00 70.12 89 CYS A CA 1
ATOM 678 C C . CYS A 1 89 ? -15.764 -6.540 10.974 1.00 70.12 89 CYS A C 1
ATOM 680 O O . CYS A 1 89 ? -15.047 -6.499 9.978 1.00 70.12 89 CYS A O 1
ATOM 682 N N . SER A 1 90 ? -16.105 -7.699 11.551 1.00 73.81 90 SER A N 1
ATOM 683 C CA . SER A 1 90 ? -15.627 -8.991 11.036 1.00 73.81 90 SER A CA 1
ATOM 684 C C . SER A 1 90 ? -16.156 -9.285 9.624 1.00 73.81 90 SER A C 1
ATOM 686 O O . SER A 1 90 ? -15.405 -9.796 8.795 1.00 73.81 90 SER A O 1
ATOM 688 N N . LYS A 1 91 ? -17.401 -8.886 9.311 1.00 78.19 91 LYS A N 1
ATOM 689 C CA . LYS A 1 91 ? -17.973 -9.017 7.958 1.00 78.19 91 LYS A CA 1
ATOM 690 C C . LYS A 1 91 ? -17.269 -8.131 6.930 1.00 78.19 91 LYS A C 1
ATOM 692 O O . LYS A 1 91 ? -17.020 -8.584 5.821 1.00 78.19 91 LYS A O 1
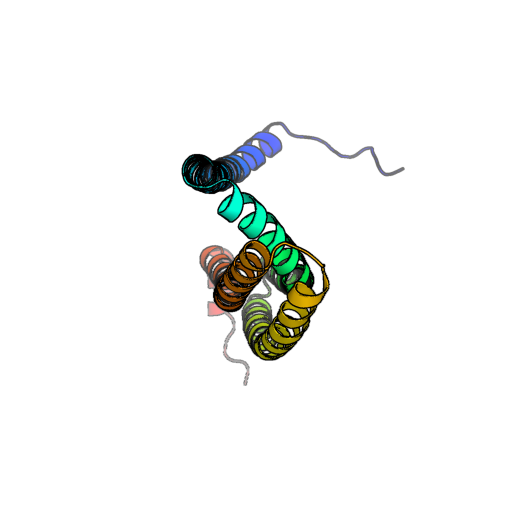ATOM 697 N N . VAL A 1 92 ? -16.933 -6.888 7.281 1.00 77.81 92 VAL A N 1
ATOM 698 C CA . VAL A 1 92 ? -16.229 -5.976 6.360 1.00 77.81 92 VAL A CA 1
ATOM 699 C C . VAL A 1 92 ? -14.824 -6.490 6.049 1.00 77.81 92 VAL A C 1
ATOM 701 O O . VAL A 1 92 ? -14.385 -6.423 4.905 1.00 77.81 92 VAL A O 1
ATOM 704 N N . VAL A 1 93 ? -14.137 -7.076 7.032 1.00 76.19 93 VAL A N 1
ATOM 705 C CA . VAL A 1 93 ? -12.808 -7.670 6.825 1.00 76.19 93 VAL A CA 1
ATOM 706 C C . VAL A 1 93 ? -12.870 -8.881 5.899 1.00 76.19 93 VAL A C 1
ATOM 708 O O . VAL A 1 93 ? -12.078 -8.966 4.961 1.00 76.19 93 VAL A O 1
ATOM 711 N N . THR A 1 94 ? -13.803 -9.813 6.120 1.00 79.62 94 THR A N 1
ATOM 712 C CA . THR A 1 94 ? -13.943 -10.979 5.233 1.00 79.62 94 THR A CA 1
ATOM 713 C C . THR A 1 94 ? -14.341 -10.558 3.822 1.00 79.62 94 THR A C 1
ATOM 715 O O . THR A 1 94 ? -13.785 -11.082 2.861 1.00 79.62 94 THR A O 1
ATOM 718 N N . GLN A 1 95 ? -15.205 -9.549 3.676 1.00 82.94 95 GLN A N 1
ATOM 719 C CA . GLN A 1 95 ? -15.513 -8.944 2.378 1.00 82.94 95 GLN A CA 1
ATOM 720 C C . GLN A 1 95 ? -14.283 -8.293 1.728 1.00 82.94 95 GLN A C 1
ATOM 722 O O . GLN A 1 95 ? -14.070 -8.480 0.536 1.00 82.94 95 GLN A O 1
ATOM 727 N N . GLY A 1 96 ? -13.437 -7.595 2.490 1.00 81.75 96 GLY A N 1
ATOM 728 C CA . GLY A 1 96 ? -12.186 -7.012 1.992 1.00 81.75 96 GLY A CA 1
ATOM 729 C C . GLY A 1 96 ? -11.193 -8.061 1.481 1.00 81.75 96 GLY A C 1
ATOM 730 O O . GLY A 1 96 ? -10.578 -7.877 0.430 1.00 81.75 96 GLY A O 1
ATOM 731 N N . ILE A 1 97 ? -11.084 -9.202 2.168 1.00 81.19 97 ILE A N 1
ATOM 732 C CA . ILE A 1 97 ? -10.274 -10.340 1.706 1.00 81.19 97 ILE A CA 1
ATOM 733 C C . ILE A 1 97 ? -10.862 -10.937 0.421 1.00 81.19 97 ILE A C 1
ATOM 735 O O . ILE A 1 97 ? -10.122 -11.175 -0.531 1.00 81.19 97 ILE A O 1
ATOM 739 N N . VAL A 1 98 ? -12.185 -11.124 0.352 1.00 84.44 98 VAL A N 1
ATOM 740 C CA . VAL A 1 98 ? -12.859 -11.626 -0.859 1.00 84.44 98 VAL A CA 1
ATOM 741 C C . VAL A 1 98 ? -12.636 -10.684 -2.045 1.00 84.44 98 VAL A C 1
ATOM 743 O O . VAL A 1 98 ? -12.285 -11.149 -3.126 1.00 84.44 98 VAL A O 1
ATOM 746 N N . ILE A 1 99 ? -12.762 -9.370 -1.842 1.00 84.62 99 ILE A N 1
ATOM 747 C CA . ILE A 1 99 ? -12.472 -8.359 -2.867 1.00 84.62 99 ILE A CA 1
ATOM 748 C C . ILE A 1 99 ? -11.006 -8.452 -3.301 1.00 84.62 99 ILE A C 1
ATOM 750 O O . ILE A 1 99 ? -10.737 -8.479 -4.494 1.00 84.62 99 ILE A O 1
ATOM 754 N N . THR A 1 100 ? -10.058 -8.588 -2.369 1.00 83.62 100 THR A N 1
ATOM 755 C CA . THR A 1 100 ? -8.627 -8.736 -2.698 1.00 83.62 100 THR A CA 1
ATOM 756 C C . THR A 1 100 ? -8.367 -9.968 -3.573 1.00 83.62 100 THR A C 1
ATOM 758 O O . THR A 1 100 ? -7.647 -9.876 -4.568 1.00 83.62 100 THR A O 1
ATOM 761 N N . ILE A 1 101 ? -8.992 -11.105 -3.250 1.00 85.12 101 ILE A N 1
ATOM 762 C CA . ILE A 1 101 ? -8.897 -12.339 -4.044 1.00 85.12 101 ILE A CA 1
ATOM 763 C C . ILE A 1 101 ? -9.524 -12.145 -5.430 1.00 85.12 101 ILE A C 1
ATOM 765 O O . ILE A 1 101 ? -8.940 -12.584 -6.415 1.00 85.12 101 ILE A O 1
ATOM 769 N N . MET A 1 102 ? -10.663 -11.452 -5.537 1.00 86.75 102 MET A N 1
ATOM 770 C CA . MET A 1 102 ? -11.281 -11.138 -6.833 1.00 86.75 102 MET A CA 1
ATOM 771 C C . MET A 1 102 ? -10.453 -10.153 -7.668 1.00 86.75 102 MET A C 1
ATOM 773 O O . MET A 1 102 ? -10.422 -10.254 -8.892 1.00 86.75 102 MET A O 1
ATOM 777 N N . CYS A 1 103 ? -9.759 -9.214 -7.027 1.00 85.00 103 CYS A N 1
ATOM 778 C CA . CYS A 1 103 ? -8.899 -8.250 -7.705 1.00 85.00 103 CYS A CA 1
ATOM 779 C C . CYS A 1 103 ? -7.572 -8.865 -8.167 1.00 85.00 103 CYS A C 1
ATOM 781 O O . CYS A 1 103 ? -6.996 -8.381 -9.136 1.00 85.00 103 CYS A O 1
ATOM 783 N N . SER A 1 104 ? -7.094 -9.936 -7.525 1.00 84.25 104 SER A N 1
ATOM 784 C CA . SER A 1 104 ? -5.848 -10.621 -7.892 1.00 84.25 104 SER A CA 1
ATOM 785 C C . SER A 1 104 ? -5.778 -11.066 -9.367 1.00 84.25 104 SER A C 1
ATOM 787 O O . SER A 1 104 ? -4.829 -10.659 -10.038 1.00 84.25 104 SER A O 1
ATOM 789 N N . PRO A 1 105 ? -6.745 -11.818 -9.934 1.00 86.75 105 PRO A N 1
ATOM 790 C CA . PRO A 1 105 ? -6.698 -12.197 -11.348 1.00 86.75 105 PRO A CA 1
ATOM 791 C C . PRO A 1 105 ? -6.815 -10.984 -12.279 1.00 86.75 105 PRO A C 1
ATOM 793 O O . PRO A 1 105 ? -6.189 -10.956 -13.334 1.00 86.75 105 PRO A O 1
ATOM 796 N N . PHE A 1 106 ? -7.556 -9.949 -11.879 1.00 87.62 106 PHE A N 1
ATOM 797 C CA . PHE A 1 106 ? -7.669 -8.720 -12.663 1.00 87.62 106 PHE A CA 1
ATOM 798 C C . PHE A 1 106 ? -6.341 -7.947 -12.708 1.00 87.62 106 PHE A C 1
ATOM 800 O O . PHE A 1 106 ? -5.940 -7.466 -13.764 1.00 87.62 106 PHE A O 1
ATOM 807 N N . LEU A 1 107 ? -5.612 -7.904 -11.588 1.00 85.69 107 LEU A N 1
ATOM 808 C CA . LEU A 1 107 ? -4.249 -7.376 -11.516 1.00 85.69 107 LEU A CA 1
ATOM 809 C C . LEU A 1 107 ? -3.295 -8.147 -12.431 1.00 85.69 107 LEU A C 1
ATOM 811 O O . LEU A 1 107 ? -2.508 -7.516 -13.121 1.00 85.69 107 LEU A O 1
ATOM 815 N N . VAL A 1 108 ? -3.392 -9.479 -12.500 1.00 86.25 108 VAL A N 1
ATOM 816 C CA . VAL A 1 108 ? -2.568 -10.292 -13.417 1.00 86.25 108 VAL A CA 1
ATOM 817 C C . VAL A 1 108 ? -2.840 -9.937 -14.883 1.00 86.25 108 VAL A C 1
ATOM 819 O O . VAL A 1 108 ? -1.896 -9.795 -15.660 1.00 86.25 108 VAL A O 1
ATOM 822 N N . ILE A 1 109 ? -4.108 -9.742 -15.256 1.00 87.56 109 ILE A N 1
ATOM 823 C CA . ILE A 1 109 ? -4.488 -9.331 -16.618 1.00 87.56 109 ILE A CA 1
ATOM 824 C C . ILE A 1 109 ? -3.918 -7.945 -16.944 1.00 87.56 109 ILE A C 1
ATOM 826 O O . ILE A 1 109 ? -3.336 -7.759 -18.013 1.00 87.56 109 ILE A O 1
ATOM 830 N N . ILE A 1 110 ? -4.034 -6.988 -16.015 1.00 86.50 110 ILE A N 1
ATOM 831 C CA . ILE A 1 110 ? -3.429 -5.659 -16.170 1.00 86.50 110 ILE A CA 1
ATOM 832 C C . ILE A 1 110 ? -1.915 -5.784 -16.338 1.00 86.50 110 ILE A C 1
ATOM 834 O O . ILE A 1 110 ? -1.368 -5.174 -17.253 1.00 86.50 110 ILE A O 1
ATOM 838 N N . THR A 1 111 ? -1.250 -6.598 -15.509 1.00 85.69 111 THR A N 1
ATOM 839 C CA . THR A 1 111 ? 0.200 -6.802 -15.587 1.00 85.69 111 THR A CA 1
ATOM 840 C C . THR A 1 111 ? 0.611 -7.251 -16.981 1.00 85.69 111 THR A C 1
ATOM 842 O O . THR A 1 111 ? 1.509 -6.663 -17.576 1.00 85.69 111 THR A O 1
ATOM 845 N N . TYR A 1 112 ? -0.078 -8.251 -17.535 1.00 84.38 112 TYR A N 1
ATOM 846 C CA . TYR A 1 112 ? 0.210 -8.751 -18.876 1.00 84.38 112 TYR A CA 1
ATOM 847 C C . TYR A 1 112 ? 0.058 -7.661 -19.947 1.00 84.38 112 TYR A C 1
ATOM 849 O O . TYR A 1 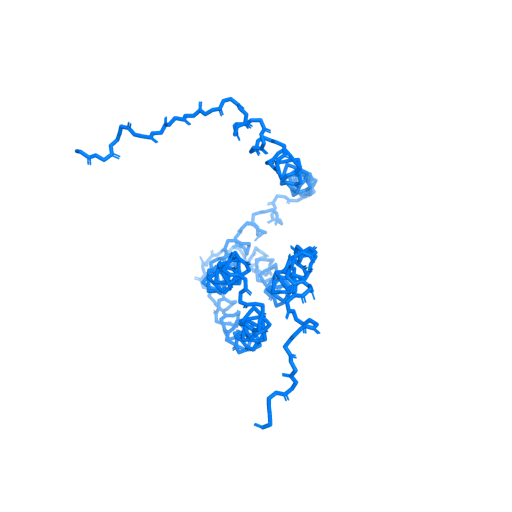112 ? 0.937 -7.496 -20.792 1.00 84.38 112 TYR A O 1
ATOM 857 N N . PHE A 1 113 ? -1.019 -6.873 -19.882 1.00 85.62 113 PHE A N 1
ATOM 858 C CA . PHE A 1 113 ? -1.283 -5.817 -20.859 1.00 85.62 113 PHE A CA 1
ATOM 859 C C . PHE A 1 113 ? -0.259 -4.675 -20.776 1.00 85.62 113 PHE A C 1
ATOM 861 O O . PHE A 1 113 ? 0.295 -4.258 -21.789 1.00 85.62 113 PHE A O 1
ATOM 868 N N . VAL A 1 114 ? 0.046 -4.204 -19.564 1.00 82.06 114 VAL A N 1
ATOM 869 C CA . VAL A 1 114 ? 1.007 -3.115 -19.330 1.00 82.06 114 VAL A CA 1
ATOM 870 C C . VAL A 1 114 ? 2.428 -3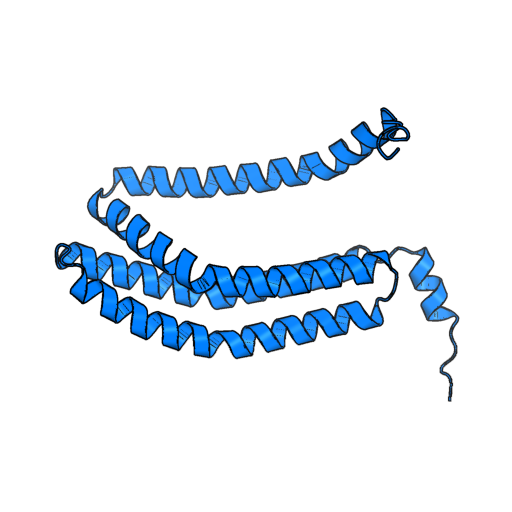.550 -19.685 1.00 82.06 114 VAL A C 1
ATOM 872 O O . VAL A 1 114 ? 3.159 -2.786 -20.308 1.00 82.06 114 VAL A O 1
ATOM 875 N N . SER A 1 115 ? 2.809 -4.794 -19.381 1.00 78.62 115 SER A N 1
ATOM 876 C CA . SER A 1 115 ? 4.088 -5.366 -19.816 1.00 78.62 115 SER A CA 1
ATOM 877 C C . SER A 1 115 ? 4.256 -5.393 -21.339 1.00 78.62 115 SER A C 1
ATOM 879 O O . SER A 1 115 ? 5.383 -5.266 -21.806 1.00 78.62 115 SER A O 1
ATOM 881 N N . GLY A 1 116 ? 3.170 -5.526 -22.109 1.00 78.12 116 GLY A N 1
ATOM 882 C CA . GLY A 1 116 ? 3.200 -5.415 -23.573 1.00 78.12 116 GLY A CA 1
ATOM 883 C C . GLY A 1 116 ? 3.271 -3.972 -24.088 1.00 78.12 116 GLY A C 1
ATOM 884 O O . GLY A 1 116 ? 3.762 -3.734 -25.186 1.00 78.12 116 GLY A O 1
ATOM 885 N N . ILE A 1 117 ? 2.823 -2.989 -23.298 1.00 81.00 117 ILE A N 1
ATOM 886 C CA . ILE A 1 117 ? 2.929 -1.566 -23.658 1.00 81.00 117 ILE A CA 1
ATOM 887 C C . ILE A 1 117 ? 4.384 -1.097 -23.597 1.00 81.00 117 ILE A C 1
ATOM 889 O O . ILE A 1 117 ? 4.784 -0.329 -24.465 1.00 81.00 117 ILE A O 1
ATOM 893 N N . PHE A 1 118 ? 5.175 -1.581 -22.632 1.00 76.00 118 PHE A N 1
ATOM 894 C CA . PHE A 1 118 ? 6.582 -1.195 -22.454 1.00 76.00 118 PHE A CA 1
ATOM 895 C C . PHE A 1 118 ? 7.444 -1.405 -23.712 1.00 76.00 118 PHE A C 1
ATOM 897 O O . PHE A 1 118 ? 8.305 -0.583 -24.008 1.00 76.00 118 PHE A O 1
ATOM 904 N N . GLU A 1 119 ? 7.157 -2.440 -24.504 1.00 73.69 119 GLU A N 1
ATOM 905 C CA . GLU A 1 119 ? 7.859 -2.724 -25.766 1.00 73.69 119 GLU A CA 1
ATOM 906 C C . GLU A 1 119 ? 7.559 -1.688 -26.867 1.00 73.69 119 GLU A C 1
ATOM 908 O O . GLU A 1 119 ? 8.361 -1.500 -27.778 1.00 73.69 119 GLU A O 1
ATOM 913 N N . ASN A 1 120 ? 6.448 -0.951 -26.754 1.00 71.44 120 ASN A N 1
ATOM 914 C CA . ASN A 1 120 ? 6.005 0.041 -27.737 1.00 71.44 120 ASN A CA 1
ATOM 915 C C . ASN A 1 120 ? 6.388 1.489 -27.382 1.00 71.44 120 ASN A C 1
ATOM 917 O O . ASN A 1 120 ? 6.098 2.397 -28.160 1.00 71.44 120 ASN A O 1
ATOM 921 N N . VAL A 1 121 ? 7.014 1.738 -26.224 1.00 69.94 121 VAL A N 1
ATOM 922 C CA . VAL A 1 121 ? 7.323 3.107 -25.750 1.00 69.94 121 VAL A CA 1
ATOM 923 C C . VAL A 1 121 ? 8.575 3.690 -26.432 1.00 69.94 121 VAL A C 1
ATOM 925 O O . VAL A 1 121 ? 8.815 4.891 -26.363 1.00 69.94 121 VAL A O 1
ATOM 928 N N . GLY A 1 122 ? 9.359 2.874 -27.150 1.00 66.50 122 GLY A N 1
ATOM 929 C CA . GLY A 1 122 ? 10.539 3.337 -27.897 1.00 66.50 122 GLY A CA 1
ATOM 930 C C . GLY A 1 122 ? 11.765 3.644 -27.026 1.00 66.50 122 GLY A C 1
ATOM 931 O O . GLY A 1 122 ? 12.657 4.367 -27.464 1.00 66.50 122 GLY A O 1
ATOM 932 N N . HIS A 1 123 ? 11.803 3.122 -25.797 1.00 75.94 123 HIS A N 1
ATOM 933 C CA . HIS A 1 123 ? 12.973 3.177 -24.917 1.00 75.94 123 HIS A CA 1
ATOM 934 C C . HIS A 1 123 ? 14.055 2.194 -25.389 1.00 75.94 123 HIS A C 1
ATOM 936 O O . HIS A 1 123 ? 13.776 1.270 -26.156 1.00 75.94 123 HIS A O 1
ATOM 942 N N . ASP A 1 124 ? 15.293 2.385 -24.922 1.00 75.75 124 ASP A N 1
ATOM 943 C CA . ASP A 1 124 ? 16.392 1.457 -25.202 1.00 75.75 124 ASP A CA 1
ATOM 944 C C . ASP A 1 124 ? 15.993 0.022 -24.792 1.00 75.75 124 ASP A C 1
ATOM 946 O O . ASP A 1 124 ? 15.437 -0.157 -23.702 1.00 75.75 124 ASP A O 1
ATOM 950 N N . PRO A 1 125 ? 16.238 -1.007 -25.626 1.00 75.38 125 PRO A N 1
ATOM 951 C CA . PRO A 1 125 ? 15.806 -2.377 -25.347 1.00 75.38 125 PRO A CA 1
ATOM 952 C C . PRO A 1 125 ? 16.307 -2.910 -23.997 1.00 75.38 125 PRO A C 1
ATOM 954 O O . PRO A 1 125 ? 15.580 -3.650 -23.335 1.00 75.38 125 PRO A O 1
ATOM 957 N N . ILE A 1 126 ? 17.493 -2.483 -23.544 1.00 76.12 126 ILE A N 1
ATOM 958 C CA . ILE A 1 126 ? 18.023 -2.843 -22.220 1.00 76.12 126 ILE A CA 1
ATOM 959 C C . ILE A 1 126 ? 17.178 -2.204 -21.109 1.00 76.12 126 ILE A C 1
ATOM 961 O O . ILE A 1 126 ? 16.858 -2.850 -20.110 1.00 76.12 126 ILE A O 1
ATOM 965 N N . GLN A 1 127 ? 16.768 -0.947 -21.286 1.00 76.12 127 GLN A N 1
ATOM 966 C CA . GLN A 1 127 ? 15.929 -0.237 -20.322 1.00 76.12 127 GLN A CA 1
ATOM 967 C C . GLN A 1 127 ? 14.517 -0.839 -20.246 1.00 76.12 127 GLN A C 1
ATOM 969 O O . GLN A 1 127 ? 13.989 -1.001 -19.147 1.00 76.12 127 GLN A O 1
ATOM 974 N N . VAL A 1 128 ? 13.932 -1.221 -21.384 1.00 79.81 128 VAL A N 1
ATOM 975 C CA . VAL A 1 128 ? 12.599 -1.847 -21.456 1.00 79.81 128 VAL A CA 1
ATOM 976 C C . VAL A 1 128 ? 12.566 -3.186 -20.717 1.00 79.81 128 VAL A C 1
ATOM 978 O O . VAL A 1 128 ? 11.634 -3.450 -19.955 1.00 79.81 128 VAL A O 1
ATOM 981 N N . GLU A 1 129 ? 13.583 -4.033 -20.905 1.00 81.81 129 GLU A N 1
ATOM 982 C CA . GLU A 1 129 ? 13.667 -5.332 -20.225 1.00 81.81 129 GLU A CA 1
ATOM 983 C C . GLU A 1 129 ? 13.732 -5.163 -18.698 1.00 81.81 129 GLU A C 1
ATOM 985 O O . GLU A 1 129 ? 13.037 -5.854 -17.940 1.00 81.81 129 GLU A O 1
ATOM 990 N N . LEU A 1 130 ? 14.513 -4.182 -18.244 1.00 82.00 130 LEU A N 1
ATOM 991 C CA . LEU A 1 130 ? 14.638 -3.821 -16.837 1.00 82.00 130 LEU A CA 1
ATOM 992 C C . LEU A 1 130 ? 13.336 -3.256 -16.258 1.00 82.00 130 LEU A C 1
ATOM 994 O O . LEU A 1 130 ? 12.907 -3.700 -15.192 1.00 82.00 130 LEU A O 1
ATOM 998 N N . GLU A 1 131 ? 12.674 -2.330 -16.954 1.00 81.69 131 GLU A N 1
ATOM 999 C CA . GLU A 1 131 ? 11.388 -1.749 -16.541 1.00 81.69 131 GLU A CA 1
ATOM 1000 C C . GLU A 1 131 ? 10.305 -2.821 -16.403 1.00 81.69 131 GLU A C 1
ATOM 1002 O O . GLU A 1 131 ? 9.595 -2.870 -15.393 1.00 81.69 131 GLU A O 1
ATOM 1007 N N . LYS A 1 132 ? 10.226 -3.727 -17.384 1.00 82.62 132 LYS A N 1
ATOM 1008 C CA . LYS A 1 132 ? 9.287 -4.852 -17.398 1.00 82.62 132 LYS A CA 1
ATOM 1009 C C . LYS A 1 132 ? 9.549 -5.809 -16.238 1.00 82.62 132 LYS A C 1
ATOM 1011 O O . LYS A 1 132 ? 8.611 -6.190 -15.536 1.00 82.62 132 LYS A O 1
ATOM 1016 N N . THR A 1 133 ? 10.812 -6.152 -15.988 1.00 84.00 133 THR A N 1
ATOM 1017 C CA . THR A 1 133 ? 11.199 -7.026 -14.871 1.00 84.00 133 THR A CA 1
ATOM 1018 C C . THR A 1 133 ? 10.844 -6.391 -13.527 1.00 84.00 133 THR A C 1
ATOM 1020 O O . THR A 1 133 ? 10.186 -7.028 -12.701 1.00 84.00 133 THR A O 1
ATOM 1023 N N . TYR A 1 134 ? 11.188 -5.115 -13.326 1.00 82.62 134 TYR A N 1
ATOM 1024 C CA . TYR A 1 134 ? 10.819 -4.369 -12.119 1.00 82.62 134 TYR A CA 1
ATOM 1025 C C . TYR A 1 134 ? 9.304 -4.320 -11.914 1.00 82.62 134 TYR A C 1
ATOM 1027 O O . TYR A 1 134 ? 8.817 -4.569 -10.810 1.00 82.62 134 TYR A O 1
ATOM 1035 N N . TYR A 1 135 ? 8.551 -4.034 -12.975 1.00 84.12 135 TYR A N 1
ATOM 1036 C CA . TYR A 1 135 ? 7.096 -3.976 -12.935 1.00 84.12 135 TYR A CA 1
ATOM 1037 C C . TYR A 1 135 ? 6.476 -5.319 -12.528 1.00 84.12 135 TYR A C 1
ATOM 1039 O O . TYR A 1 135 ? 5.647 -5.359 -11.619 1.00 84.12 135 TYR A O 1
ATOM 1047 N N . ILE A 1 136 ? 6.910 -6.431 -13.130 1.00 83.75 136 ILE A N 1
ATOM 1048 C CA . ILE A 1 136 ? 6.393 -7.770 -12.808 1.00 83.75 136 ILE A CA 1
ATOM 1049 C C . ILE A 1 136 ? 6.690 -8.128 -11.348 1.00 83.75 136 ILE A C 1
ATOM 1051 O O . ILE A 1 136 ? 5.794 -8.584 -10.635 1.00 83.75 136 ILE A O 1
ATOM 1055 N N . VAL A 1 137 ? 7.917 -7.881 -10.877 1.00 86.12 137 VAL A N 1
ATOM 1056 C CA . VAL A 1 137 ? 8.309 -8.150 -9.483 1.00 86.12 137 VAL A CA 1
ATOM 1057 C C . VAL A 1 137 ? 7.455 -7.338 -8.505 1.00 86.12 137 VAL A C 1
ATOM 1059 O O . VAL A 1 137 ? 6.958 -7.886 -7.518 1.00 86.12 137 VAL A O 1
ATOM 1062 N N . LEU A 1 138 ? 7.218 -6.054 -8.790 1.00 84.00 138 LEU A N 1
ATOM 1063 C CA . LEU A 1 138 ? 6.352 -5.208 -7.967 1.00 84.00 138 LEU A CA 1
ATOM 1064 C C . LEU A 1 138 ? 4.903 -5.707 -7.964 1.00 84.00 138 LEU A C 1
ATOM 1066 O O . LEU A 1 138 ? 4.300 -5.815 -6.896 1.00 84.00 138 LEU A O 1
ATOM 1070 N N . MET A 1 139 ? 4.354 -6.061 -9.127 1.00 84.12 139 MET A N 1
ATOM 1071 C CA . MET A 1 139 ? 2.974 -6.541 -9.257 1.00 84.12 139 MET A CA 1
ATOM 1072 C C . MET A 1 139 ? 2.747 -7.881 -8.545 1.00 84.12 139 MET A C 1
ATOM 1074 O O . MET A 1 139 ? 1.686 -8.081 -7.952 1.00 84.12 139 MET A O 1
ATOM 1078 N N . LEU A 1 140 ? 3.747 -8.770 -8.509 1.00 84.12 140 LEU A N 1
ATOM 1079 C CA . LEU A 1 140 ? 3.703 -9.981 -7.677 1.00 84.12 140 LEU A CA 1
ATOM 1080 C C . LEU A 1 140 ? 3.615 -9.636 -6.179 1.00 84.12 140 LEU A C 1
ATOM 1082 O O . LEU A 1 140 ? 2.875 -10.277 -5.430 1.00 84.12 140 LEU A O 1
ATOM 1086 N N . GLY A 1 141 ? 4.319 -8.588 -5.744 1.00 82.31 141 GLY A N 1
ATOM 1087 C CA . GLY A 1 141 ? 4.285 -8.098 -4.365 1.00 82.31 141 GLY A CA 1
ATOM 1088 C C . GLY A 1 141 ? 2.963 -7.439 -3.955 1.00 82.31 141 GLY A C 1
ATOM 1089 O O . GLY A 1 141 ? 2.598 -7.504 -2.775 1.00 82.31 141 GLY A O 1
ATOM 1090 N N . VAL A 1 142 ? 2.220 -6.848 -4.902 1.00 82.81 142 VAL A N 1
ATOM 1091 C CA . VAL A 1 142 ? 0.962 -6.117 -4.644 1.00 82.81 142 VAL A CA 1
ATOM 1092 C C . VAL A 1 142 ? -0.064 -6.989 -3.923 1.00 82.81 142 VAL A C 1
ATOM 1094 O O . VAL A 1 142 ? -0.660 -6.551 -2.943 1.00 82.81 142 VAL A O 1
ATOM 1097 N N . VAL A 1 143 ? -0.247 -8.248 -4.331 1.00 78.50 143 VAL A N 1
ATOM 1098 C CA . VAL A 1 143 ? -1.243 -9.145 -3.709 1.00 78.50 143 VAL A CA 1
ATOM 1099 C C . VAL A 1 143 ? -0.948 -9.361 -2.219 1.00 78.50 143 VAL A C 1
ATOM 1101 O O . VAL A 1 143 ? -1.854 -9.327 -1.378 1.00 78.50 143 VAL A O 1
ATOM 1104 N N . ILE A 1 144 ? 0.332 -9.509 -1.870 1.00 83.00 144 ILE A N 1
ATOM 1105 C CA . ILE A 1 144 ? 0.786 -9.656 -0.482 1.00 83.00 144 ILE A CA 1
ATOM 1106 C C . ILE A 1 144 ? 0.564 -8.350 0.288 1.00 83.00 144 ILE A C 1
ATOM 1108 O O . ILE A 1 144 ? 0.102 -8.373 1.431 1.00 83.00 144 ILE A O 1
ATOM 1112 N N . THR A 1 145 ? 0.845 -7.200 -0.331 1.00 79.06 145 THR A N 1
ATOM 1113 C CA . THR A 1 145 ? 0.671 -5.889 0.316 1.00 79.06 145 THR A CA 1
ATOM 1114 C C . THR A 1 145 ? -0.799 -5.565 0.574 1.00 79.06 145 THR A C 1
ATOM 1116 O O . THR A 1 145 ? -1.142 -5.093 1.662 1.00 79.06 145 THR A O 1
ATOM 1119 N N . LEU A 1 146 ? -1.686 -5.871 -0.376 1.00 77.81 146 LEU A N 1
ATOM 1120 C CA . LEU A 1 146 ? -3.131 -5.704 -0.216 1.00 77.81 146 LEU A CA 1
ATOM 1121 C C . LEU A 1 146 ? -3.668 -6.605 0.906 1.00 77.81 146 LEU A C 1
ATOM 1123 O O . LEU A 1 146 ? -4.353 -6.129 1.811 1.00 77.81 146 LEU A O 1
ATOM 1127 N N . THR A 1 147 ? -3.254 -7.875 0.930 1.00 76.62 147 THR A N 1
ATOM 1128 C CA . THR A 1 147 ? -3.641 -8.826 1.986 1.00 76.62 147 THR A CA 1
ATOM 1129 C C . THR A 1 147 ? -3.161 -8.374 3.368 1.00 76.62 147 THR A C 1
ATOM 1131 O O . THR A 1 147 ? -3.930 -8.390 4.332 1.00 76.62 147 THR A O 1
ATOM 1134 N N . LYS A 1 148 ? -1.909 -7.904 3.474 1.00 78.81 148 LYS A N 1
ATOM 1135 C CA . LYS A 1 148 ? -1.352 -7.337 4.714 1.00 78.81 148 LYS A CA 1
ATOM 1136 C C . LYS A 1 148 ? -2.191 -6.161 5.217 1.00 78.81 148 LYS A C 1
ATOM 1138 O O . LYS A 1 148 ? -2.417 -6.041 6.420 1.00 78.81 148 LYS A O 1
ATOM 1143 N N . THR A 1 149 ? -2.659 -5.314 4.305 1.00 72.94 149 THR A N 1
ATOM 1144 C CA . THR A 1 149 ? -3.467 -4.134 4.632 1.00 72.94 149 THR A CA 1
ATOM 1145 C C . THR A 1 149 ? -4.823 -4.540 5.214 1.00 72.94 149 THR A C 1
ATOM 1147 O O . THR A 1 149 ? -5.213 -4.014 6.255 1.00 72.94 149 THR A O 1
ATOM 1150 N N . CYS A 1 150 ? -5.493 -5.540 4.630 1.00 72.50 150 CYS A N 1
ATOM 1151 C CA . CYS A 1 150 ? -6.734 -6.098 5.181 1.00 72.50 150 CYS A CA 1
ATOM 1152 C C . CYS A 1 150 ? -6.533 -6.737 6.564 1.00 72.50 150 CYS A C 1
ATOM 1154 O O . CYS A 1 150 ? -7.329 -6.507 7.476 1.00 72.50 150 CYS A O 1
ATOM 1156 N N . LEU A 1 151 ? -5.460 -7.518 6.743 1.00 73.00 151 LEU A N 1
ATOM 1157 C CA . LEU A 1 151 ? -5.153 -8.155 8.029 1.00 73.00 151 LEU A CA 1
ATOM 1158 C C . LEU A 1 151 ? -4.855 -7.123 9.120 1.00 73.00 151 LEU A C 1
ATOM 1160 O O . LEU A 1 151 ? -5.356 -7.243 10.236 1.00 73.00 151 LEU A O 1
ATOM 1164 N N . SER A 1 152 ? -4.062 -6.098 8.805 1.00 69.31 152 SER A N 1
ATOM 1165 C CA . SER A 1 152 ? -3.705 -5.049 9.764 1.00 69.31 152 SER A CA 1
ATOM 1166 C C . SER A 1 152 ? -4.947 -4.355 10.328 1.00 69.31 152 SER A C 1
ATOM 1168 O O . SER A 1 152 ? -5.022 -4.097 11.529 1.00 69.31 152 SER A O 1
ATOM 1170 N N . SER A 1 153 ? -5.963 -4.137 9.495 1.00 66.12 153 SER A N 1
ATOM 1171 C CA . SER A 1 153 ? -7.221 -3.519 9.914 1.00 66.12 153 SER A CA 1
ATOM 1172 C C . SER A 1 153 ? -8.119 -4.438 10.737 1.00 66.12 153 SER A C 1
ATOM 1174 O O . SER A 1 153 ? -8.810 -3.955 11.635 1.00 66.12 153 SER A O 1
ATOM 1176 N N . TYR A 1 154 ? -8.054 -5.753 10.521 1.00 67.94 154 TYR A N 1
ATOM 1177 C CA . TYR A 1 154 ? -8.693 -6.735 11.400 1.00 67.94 154 TYR A CA 1
ATOM 1178 C C . TYR A 1 154 ? -8.086 -6.727 12.807 1.00 67.94 154 TYR A C 1
ATOM 1180 O O . TYR A 1 154 ? -8.813 -6.601 13.795 1.00 67.94 154 TYR A O 1
ATOM 1188 N N . PHE A 1 155 ? -6.754 -6.798 12.905 1.00 65.25 155 PHE A N 1
ATOM 1189 C CA . PHE A 1 155 ? -6.055 -6.800 14.194 1.00 65.25 155 PHE A CA 1
ATOM 1190 C C . PHE A 1 155 ? -6.245 -5.486 14.953 1.00 65.25 155 PHE A C 1
ATOM 1192 O O . PHE A 1 155 ? -6.581 -5.509 16.138 1.00 65.25 155 PHE A O 1
ATOM 1199 N N . ALA A 1 156 ? -6.165 -4.344 14.263 1.00 63.09 156 ALA A N 1
ATOM 1200 C CA . ALA A 1 156 ? -6.452 -3.042 14.862 1.00 63.09 156 ALA A CA 1
ATOM 1201 C C . ALA A 1 156 ? -7.883 -2.950 15.435 1.00 63.09 156 ALA A C 1
ATOM 1203 O O . ALA A 1 156 ? -8.105 -2.268 16.439 1.00 63.09 156 ALA A O 1
ATOM 1204 N N . GLY A 1 157 ? -8.850 -3.647 14.824 1.00 59.28 157 GLY A N 1
ATOM 1205 C CA . GLY A 1 157 ? -10.223 -3.749 15.321 1.00 59.28 157 GLY A CA 1
ATOM 1206 C C . GLY A 1 157 ? -10.365 -4.603 16.587 1.00 59.28 157 GLY A C 1
ATOM 1207 O O . GLY A 1 157 ? -11.131 -4.245 17.481 1.00 59.28 157 GLY A O 1
ATOM 1208 N N . ILE A 1 158 ? -9.612 -5.701 16.698 1.00 60.78 158 ILE A N 1
ATOM 1209 C CA . ILE A 1 158 ? -9.651 -6.604 17.864 1.00 60.78 158 ILE A CA 1
ATOM 1210 C C . ILE A 1 158 ? -8.926 -6.004 19.071 1.00 60.78 158 ILE A C 1
ATOM 1212 O O . ILE A 1 158 ? -9.416 -6.082 20.199 1.00 60.78 158 ILE A O 1
ATOM 1216 N N . GLU A 1 159 ? -7.765 -5.389 18.860 1.00 53.53 159 GLU A N 1
ATOM 1217 C CA . GLU A 1 159 ? -6.933 -4.878 19.955 1.00 53.53 159 GLU A CA 1
ATOM 1218 C C . GLU A 1 159 ? -7.584 -3.704 20.698 1.00 53.53 159 GLU A C 1
ATOM 1220 O O . GLU A 1 159 ? -7.395 -3.544 21.905 1.00 53.53 159 GLU A O 1
ATOM 1225 N N . LYS A 1 160 ? -8.410 -2.908 20.009 1.00 56.97 160 LYS A N 1
ATOM 1226 C CA . LYS A 1 160 ? -9.074 -1.732 20.587 1.00 56.97 160 LYS A CA 1
ATOM 1227 C C . LYS A 1 160 ? -10.399 -2.014 21.295 1.00 56.97 160 LYS A C 1
ATOM 1229 O O . LYS A 1 160 ? -11.030 -1.053 21.725 1.00 56.97 160 LYS A O 1
ATOM 1234 N N . ILE A 1 161 ? -10.821 -3.274 21.468 1.00 56.34 161 ILE A N 1
ATOM 1235 C CA . ILE A 1 161 ? -12.081 -3.610 22.160 1.00 56.34 161 ILE A CA 1
ATOM 1236 C C . ILE A 1 161 ? -12.053 -3.056 23.601 1.00 56.34 161 ILE A C 1
ATOM 1238 O O . ILE A 1 161 ? -11.359 -3.612 24.463 1.00 56.34 161 ILE A O 1
ATOM 1242 N N . PRO A 1 162 ? -12.835 -2.004 23.922 1.00 53.50 162 PRO A N 1
ATOM 1243 C CA . PRO A 1 162 ? -12.862 -1.441 25.263 1.00 53.50 162 PRO A CA 1
ATOM 1244 C C . PRO A 1 162 ? -13.485 -2.453 26.229 1.00 53.50 162 PRO A C 1
ATOM 1246 O O . PRO A 1 162 ? -14.501 -3.084 25.921 1.00 53.50 162 PRO A O 1
ATOM 1249 N N . ARG A 1 163 ? -12.924 -2.589 27.439 1.00 49.72 163 ARG A N 1
ATOM 1250 C CA . ARG A 1 163 ? -13.425 -3.522 28.473 1.00 49.72 163 ARG A CA 1
ATOM 1251 C C . ARG A 1 163 ? -14.919 -3.329 28.810 1.00 49.72 163 ARG A C 1
ATOM 1253 O O . ARG A 1 163 ? -15.547 -4.272 29.284 1.00 49.72 163 ARG A O 1
ATOM 1260 N N . SER A 1 164 ? -15.502 -2.158 28.530 1.00 49.62 164 SER A N 1
ATOM 1261 C CA . SER A 1 164 ? -16.934 -1.873 28.724 1.00 49.62 164 SER A CA 1
ATOM 1262 C C . SER A 1 164 ? -17.860 -2.642 27.768 1.00 49.62 164 SER A C 1
ATOM 1264 O O . SER A 1 164 ? -18.948 -3.037 28.178 1.00 49.62 164 SER A O 1
ATOM 1266 N N . GLN A 1 165 ? -17.432 -2.920 26.530 1.00 52.62 165 GLN A N 1
ATOM 1267 C CA . GLN A 1 165 ? -18.229 -3.650 25.530 1.00 52.62 165 GLN A CA 1
ATOM 1268 C C . GLN A 1 165 ? -18.129 -5.173 25.710 1.00 52.62 165 GLN A C 1
ATOM 1270 O O . GLN A 1 165 ? -19.092 -5.893 25.452 1.00 52.62 165 GLN A O 1
ATOM 1275 N N . ARG A 1 166 ? -17.010 -5.669 26.266 1.00 50.53 166 ARG A N 1
ATOM 1276 C CA . ARG A 1 166 ? -16.851 -7.082 26.662 1.00 50.53 166 ARG A CA 1
ATOM 1277 C C . ARG A 1 166 ? -17.911 -7.534 27.674 1.00 50.53 166 ARG A C 1
ATOM 1279 O O . ARG A 1 166 ? -18.381 -8.662 27.591 1.00 50.53 166 ARG A O 1
ATOM 1286 N N . LYS A 1 167 ? -18.326 -6.646 28.587 1.00 48.59 167 LYS A N 1
ATOM 1287 C CA . LYS A 1 167 ? -19.408 -6.930 29.543 1.00 48.59 167 LYS A CA 1
ATOM 1288 C C . LYS A 1 167 ? -20.789 -6.998 28.883 1.00 48.59 167 LYS A C 1
ATOM 1290 O O . LYS A 1 167 ? -21.593 -7.810 29.309 1.00 48.59 167 LYS A O 1
ATOM 1295 N N . LYS A 1 168 ? -21.073 -6.215 27.834 1.00 50.62 168 LYS A N 1
ATOM 1296 C CA . LYS A 1 168 ? -22.372 -6.282 27.131 1.00 50.62 168 LYS A CA 1
ATOM 1297 C C . LYS A 1 168 ? -22.551 -7.581 26.334 1.00 50.62 168 LYS A C 1
ATOM 1299 O O . LYS A 1 168 ? -23.652 -8.115 26.301 1.00 50.62 168 LYS A O 1
ATOM 1304 N N . LEU A 1 169 ? -21.471 -8.121 25.768 1.00 50.84 169 LEU A N 1
ATOM 1305 C CA . LEU A 1 169 ? -21.475 -9.410 25.059 1.00 50.84 169 LEU A CA 1
ATOM 1306 C C . LEU A 1 169 ? -21.633 -10.630 25.985 1.00 50.84 169 LEU A C 1
ATOM 1308 O O . LEU A 1 169 ? -22.114 -11.658 25.532 1.00 50.84 169 LEU A O 1
ATOM 1312 N N . GLN A 1 170 ? -21.277 -10.523 27.270 1.00 50.94 170 GLN A N 1
ATOM 1313 C CA . GLN A 1 170 ? -21.500 -11.592 28.258 1.00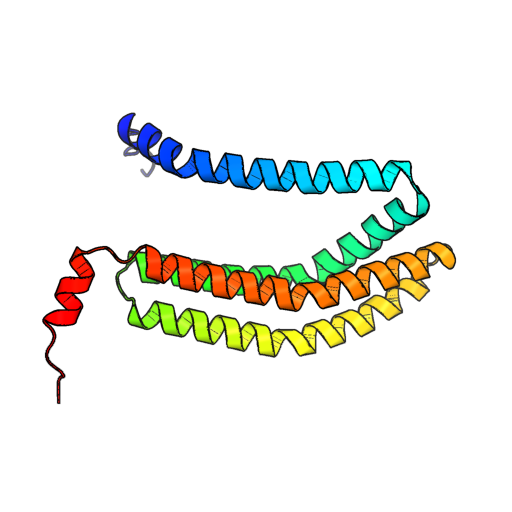 50.94 170 GLN A CA 1
ATOM 1314 C C . GLN A 1 170 ? -22.903 -11.572 28.894 1.00 50.94 170 GLN A C 1
ATOM 1316 O O . GLN A 1 170 ? -23.255 -12.514 29.593 1.00 50.94 170 GLN A O 1
ATOM 1321 N N . VAL A 1 171 ? -23.698 -10.515 28.680 1.00 52.38 171 VAL A N 1
ATOM 1322 C CA . VAL A 1 171 ? -25.007 -10.318 29.341 1.00 52.38 171 VAL A CA 1
ATOM 1323 C C . VAL A 1 171 ? -26.185 -10.492 28.373 1.00 52.38 171 VAL A C 1
ATOM 1325 O O . VAL A 1 171 ? -27.337 -10.461 28.792 1.00 52.38 171 VAL A O 1
ATOM 1328 N N . SER A 1 172 ? -25.936 -10.720 27.081 1.00 41.53 172 SER A N 1
ATOM 1329 C CA . SER A 1 172 ? -27.001 -11.072 26.139 1.00 41.53 172 SER A CA 1
ATOM 1330 C C . SER A 1 172 ? -27.155 -12.601 26.124 1.00 41.53 172 SER A C 1
ATOM 1332 O O . SER A 1 172 ? -26.246 -13.274 25.633 1.00 41.53 172 SER A O 1
ATOM 1334 N N . PRO A 1 173 ? -28.227 -13.180 26.705 1.00 45.00 173 PRO A N 1
ATOM 1335 C CA . PRO A 1 173 ? -28.475 -14.612 26.585 1.00 45.00 173 PRO A CA 1
ATOM 1336 C C . PRO A 1 173 ? -28.680 -14.985 25.107 1.00 45.00 173 PRO A C 1
ATOM 1338 O O . PRO A 1 173 ? -29.101 -14.129 24.321 1.00 45.00 173 PRO A O 1
ATOM 1341 N N . PRO A 1 174 ? -28.388 -16.238 24.712 1.00 44.94 174 PRO A N 1
ATOM 1342 C CA . PRO A 1 174 ? -28.704 -16.719 23.375 1.00 44.94 174 PRO A CA 1
ATOM 1343 C C . PRO A 1 174 ? -30.221 -16.623 23.198 1.00 44.94 174 PRO A C 1
ATOM 1345 O O . PRO A 1 174 ? -30.972 -17.334 23.864 1.00 44.94 174 PRO A O 1
ATOM 1348 N N . ASN A 1 175 ? -30.673 -15.680 22.373 1.00 40.62 175 ASN A N 1
ATOM 1349 C CA . ASN A 1 175 ? -32.082 -15.597 22.029 1.00 40.62 175 ASN A CA 1
ATOM 1350 C C . ASN A 1 175 ? -32.376 -16.729 21.040 1.00 40.62 175 ASN A C 1
ATOM 1352 O O . ASN A 1 175 ? -31.681 -16.862 20.031 1.00 40.62 175 ASN A O 1
ATOM 1356 N N . ASN A 1 176 ? -33.350 -17.537 21.450 1.00 39.53 176 ASN A N 1
ATOM 1357 C CA . ASN A 1 176 ? -33.933 -18.715 20.816 1.00 39.53 176 ASN A CA 1
ATOM 1358 C C . ASN A 1 176 ? -34.272 -18.513 19.332 1.00 39.53 176 ASN A C 1
ATOM 1360 O O . ASN A 1 176 ? -34.805 -17.427 19.005 1.00 39.53 176 ASN A O 1
#